Protein AF-A0AAF0Q9M8-F1 (afdb_monomer_lite)

pLDDT: mean 89.67, std 10.55, range [39.88, 97.38]

Sequence (60 aa):
MTEVRSFVGLASYYRRFVKNISSNATHLTRLTKKKVPFEWIEKCEESFQKLKTLLTTTQN

Secondary structure (DSSP, 8-state):
-HHHHHHHHHHHHHTTTSTTHHHHTHHHHHHHSTT------HHHHHHHHHHHHHHH----

Radius of gyration: 11.38 Å; chains: 1; bounding box: 24×20×35 Å

Organism: Solanum verrucosum (NCBI:txid315347)

Foldseek 3Di:
DVVLVVLLVVLVVCPVPFPPSVVLCVVSVQCVDPPRDNDDDPSNVSSVVVSVCRVPDPPD

InterPro domains:
  IPR043128 Reverse transcriptase/Diguanylate cyclase domain [G3DSA:3.30.70.270] (1-60)
  IPR043502 DNA/RNA polymerase superfamily [SSF56672] (2-58)

Structure (mmCIF, N/CA/C/O backbone):
data_AF-A0AAF0Q9M8-F1
#
_entry.id   AF-A0AAF0Q9M8-F1
#
loop_
_atom_site.group_PDB
_atom_site.id
_atom_site.type_symbol
_atom_site.label_atom_id
_atom_site.label_alt_id
_atom_site.label_comp_id
_atom_site.label_asym_id
_atom_site.label_entity_id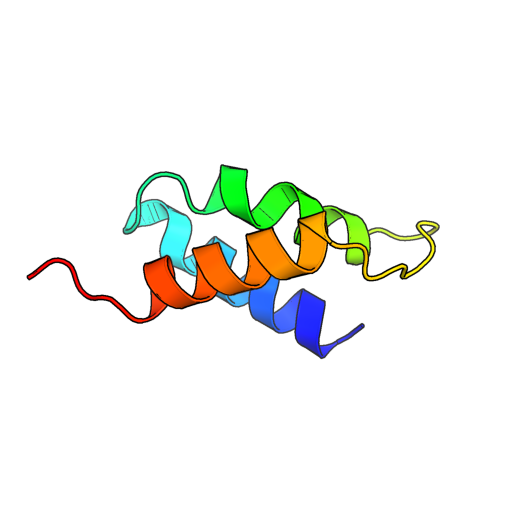
_atom_site.label_seq_id
_atom_site.pdbx_PDB_ins_code
_atom_site.Cartn_x
_atom_site.Cartn_y
_atom_site.Cartn_z
_atom_site.occupancy
_atom_site.B_iso_or_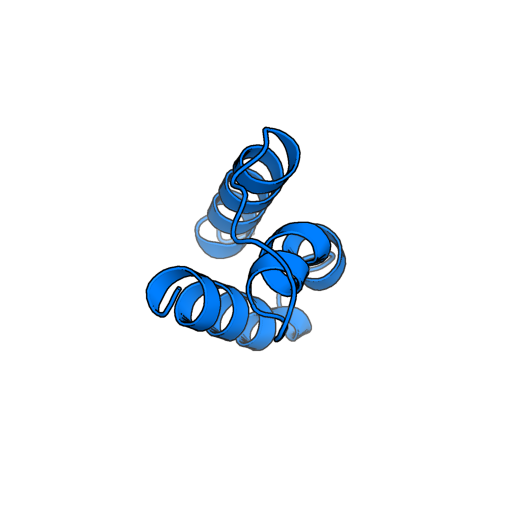equiv
_atom_site.auth_seq_id
_atom_site.auth_comp_id
_atom_site.auth_asym_id
_atom_site.auth_atom_id
_atom_site.pdbx_PDB_model_num
ATOM 1 N N . MET A 1 1 ? 12.923 -1.549 -1.669 1.00 64.88 1 MET A N 1
ATOM 2 C CA . MET A 1 1 ? 11.883 -2.535 -2.064 1.00 64.88 1 MET A CA 1
ATOM 3 C C . MET A 1 1 ? 11.386 -3.378 -0.897 1.00 64.88 1 MET A C 1
ATOM 5 O O . MET A 1 1 ? 10.175 -3.491 -0.748 1.00 64.88 1 MET A O 1
ATOM 9 N N . THR A 1 2 ? 12.278 -3.966 -0.090 1.00 85.31 2 THR A N 1
ATOM 10 C CA . THR A 1 2 ? 11.908 -4.815 1.060 1.00 85.31 2 THR A CA 1
ATOM 11 C C . THR A 1 2 ? 11.003 -4.087 2.054 1.00 85.31 2 THR A C 1
ATOM 13 O O . THR A 1 2 ? 9.914 -4.577 2.321 1.00 85.31 2 THR A O 1
ATOM 16 N N . GLU A 1 3 ? 11.356 -2.864 2.460 1.00 92.81 3 GLU A N 1
ATOM 17 C CA . GLU A 1 3 ? 10.550 -2.069 3.405 1.00 92.81 3 GLU A CA 1
ATOM 18 C C . GLU A 1 3 ? 9.112 -1.811 2.934 1.00 92.81 3 GLU A C 1
ATOM 20 O O . GLU A 1 3 ? 8.160 -2.028 3.677 1.00 92.81 3 GLU A O 1
ATOM 25 N N . VAL A 1 4 ? 8.920 -1.425 1.667 1.00 93.50 4 VAL A N 1
ATOM 26 C CA . VAL A 1 4 ? 7.575 -1.177 1.113 1.00 93.50 4 VAL A CA 1
ATOM 27 C C . VAL A 1 4 ? 6.748 -2.463 1.072 1.00 93.50 4 VAL A C 1
ATOM 29 O O . VAL A 1 4 ? 5.552 -2.435 1.356 1.00 93.50 4 VAL A O 1
ATOM 32 N N . ARG A 1 5 ? 7.372 -3.608 0.767 1.00 93.88 5 ARG A N 1
ATOM 33 C CA . ARG A 1 5 ? 6.700 -4.917 0.822 1.00 93.88 5 ARG A CA 1
ATOM 34 C C . ARG A 1 5 ? 6.296 -5.283 2.246 1.00 93.88 5 ARG A C 1
ATOM 36 O O . ARG A 1 5 ? 5.156 -5.694 2.442 1.00 93.88 5 ARG A O 1
ATOM 43 N N . SER A 1 6 ? 7.191 -5.095 3.213 1.00 95.62 6 SER A N 1
ATOM 44 C CA . SER A 1 6 ? 6.908 -5.327 4.632 1.00 95.62 6 SER A CA 1
ATOM 45 C C . SER A 1 6 ? 5.758 -4.443 5.118 1.00 95.62 6 SER A C 1
ATOM 47 O O . SER A 1 6 ? 4.810 -4.942 5.720 1.00 95.62 6 SER A O 1
ATOM 49 N N . PHE A 1 7 ? 5.774 -3.153 4.771 1.00 94.31 7 PHE A N 1
ATOM 50 C CA . PHE A 1 7 ? 4.719 -2.207 5.136 1.00 94.31 7 PHE A CA 1
ATOM 51 C C . PHE A 1 7 ? 3.361 -2.560 4.512 1.00 94.31 7 PHE A C 1
ATOM 53 O O . PHE A 1 7 ? 2.348 -2.593 5.208 1.00 94.31 7 PHE A O 1
ATOM 60 N N . VAL A 1 8 ? 3.320 -2.883 3.213 1.00 94.50 8 VAL A N 1
ATOM 61 C CA . VAL A 1 8 ? 2.083 -3.332 2.544 1.00 94.50 8 VAL A CA 1
ATOM 62 C C . VAL A 1 8 ? 1.575 -4.648 3.146 1.00 94.50 8 VAL A C 1
ATOM 64 O O . VAL A 1 8 ? 0.361 -4.830 3.274 1.00 94.50 8 VAL A O 1
ATOM 67 N N . GLY A 1 9 ? 2.478 -5.546 3.552 1.00 94.31 9 GLY A N 1
ATOM 68 C CA . GLY A 1 9 ? 2.142 -6.767 4.286 1.00 94.31 9 GLY A CA 1
ATOM 69 C C . GLY A 1 9 ? 1.467 -6.470 5.626 1.00 94.31 9 GLY A C 1
ATOM 70 O O . GLY A 1 9 ? 0.389 -7.000 5.897 1.00 94.31 9 GLY A O 1
AT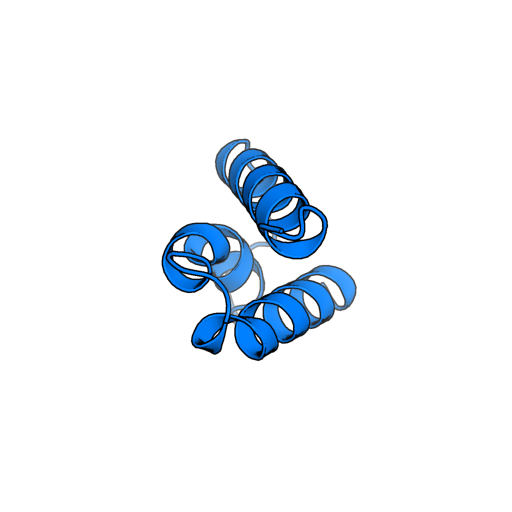OM 71 N N . LEU A 1 10 ? 2.040 -5.555 6.413 1.00 93.25 10 LEU A N 1
ATOM 72 C CA . LEU A 1 10 ? 1.466 -5.092 7.678 1.00 93.25 10 LEU A CA 1
ATOM 73 C C . LEU A 1 10 ? 0.085 -4.455 7.474 1.00 93.25 10 LEU A C 1
ATOM 75 O O . LEU A 1 10 ? -0.878 -4.838 8.132 1.00 93.25 10 LEU A O 1
ATOM 79 N N . ALA A 1 11 ? -0.050 -3.534 6.518 1.00 92.50 11 ALA A N 1
ATOM 80 C CA . ALA A 1 11 ? -1.339 -2.927 6.195 1.00 92.50 11 ALA A CA 1
ATOM 81 C C . ALA A 1 11 ? -2.375 -4.000 5.804 1.00 92.50 11 ALA A C 1
ATOM 83 O O . ALA A 1 11 ? -3.500 -4.014 6.302 1.00 92.50 11 ALA A O 1
ATOM 84 N N . SER A 1 12 ? -1.984 -4.967 4.973 1.00 92.06 12 SER A N 1
ATOM 85 C CA . SER A 1 12 ? -2.866 -6.063 4.551 1.00 92.06 12 SER A CA 1
ATOM 86 C C . SER A 1 12 ? -3.323 -6.948 5.711 1.00 92.06 12 SER A C 1
ATOM 88 O O . SER A 1 12 ? -4.457 -7.429 5.683 1.00 92.06 12 SER A O 1
ATOM 90 N N . TYR A 1 13 ? -2.485 -7.138 6.733 1.00 92.56 13 TYR A N 1
ATOM 91 C CA . TYR A 1 13 ? -2.849 -7.857 7.954 1.00 92.56 13 TYR A CA 1
ATOM 92 C C . TYR A 1 13 ? -3.997 -7.157 8.708 1.00 92.56 13 TYR A C 1
ATOM 94 O O . TYR A 1 13 ? -4.964 -7.809 9.103 1.00 92.56 13 TYR A O 1
ATOM 102 N N . TYR A 1 14 ? -3.975 -5.824 8.795 1.00 90.81 14 TYR A N 1
ATOM 103 C CA . TYR A 1 14 ? -4.995 -5.036 9.502 1.00 90.81 14 TYR A CA 1
ATOM 104 C C . TYR A 1 14 ? -6.287 -4.769 8.716 1.00 90.81 14 TYR A C 1
ATOM 106 O O . TYR A 1 14 ? -7.243 -4.225 9.272 1.00 90.81 14 TYR A O 1
ATOM 114 N N . ARG A 1 15 ? -6.386 -5.190 7.446 1.00 88.88 15 ARG A N 1
ATOM 115 C CA . ARG A 1 15 ? -7.550 -4.894 6.582 1.00 88.88 15 ARG A CA 1
ATOM 116 C C . ARG A 1 15 ? -8.904 -5.369 7.130 1.00 88.88 15 ARG A C 1
ATOM 118 O O . ARG A 1 15 ? -9.934 -4.878 6.687 1.00 88.88 15 ARG A O 1
ATOM 125 N N . ARG A 1 16 ? -8.910 -6.362 8.030 1.00 89.06 16 ARG A N 1
ATOM 126 C CA . ARG A 1 16 ? -10.132 -6.891 8.669 1.00 89.06 16 ARG A CA 1
ATOM 127 C C . ARG A 1 16 ? -10.644 -6.008 9.808 1.00 89.06 16 ARG A C 1
ATOM 129 O O . ARG A 1 16 ? -11.811 -6.113 10.157 1.00 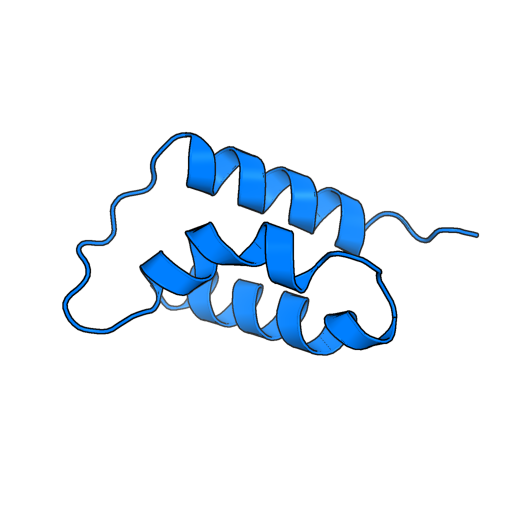89.06 16 ARG A O 1
ATOM 136 N N . PHE A 1 17 ? -9.782 -5.166 10.366 1.00 87.44 17 PHE A N 1
ATOM 137 C CA . PHE A 1 17 ? -10.067 -4.362 11.554 1.00 87.44 17 PHE A CA 1
ATOM 138 C C . PHE A 1 17 ? -10.227 -2.880 11.223 1.00 87.44 17 PHE A C 1
ATOM 140 O O . PHE A 1 17 ? -10.948 -2.170 11.913 1.00 87.44 17 PHE A O 1
ATOM 147 N N . VAL A 1 18 ? -9.592 -2.415 10.144 1.00 86.88 18 VAL A N 1
ATOM 148 C CA . VAL A 1 18 ? -9.605 -1.006 9.752 1.00 86.88 18 VAL A CA 1
ATOM 149 C C . VAL A 1 18 ? -10.187 -0.860 8.351 1.00 86.88 18 VAL A C 1
ATOM 151 O O . VAL A 1 18 ? -9.656 -1.375 7.358 1.00 86.88 18 VAL A O 1
ATOM 154 N N . LYS A 1 19 ? -11.300 -0.130 8.267 1.00 86.50 19 LYS A N 1
ATOM 155 C CA . LYS A 1 19 ? -12.008 0.129 7.012 1.00 86.50 19 LYS A CA 1
ATOM 156 C C . LYS A 1 19 ? -11.100 0.877 6.028 1.00 86.50 19 LYS A C 1
ATOM 158 O O . LYS A 1 19 ? -10.303 1.726 6.410 1.00 86.50 19 LYS A O 1
ATOM 163 N N . ASN A 1 20 ? -11.253 0.587 4.737 1.00 86.62 20 ASN A N 1
ATOM 164 C CA . ASN A 1 20 ? -10.577 1.271 3.625 1.00 86.62 20 ASN A CA 1
ATOM 165 C C . ASN A 1 20 ? -9.042 1.122 3.541 1.00 86.62 20 ASN A C 1
ATOM 167 O O . ASN A 1 20 ? -8.446 1.726 2.647 1.00 86.62 20 ASN A O 1
ATOM 171 N N . ILE A 1 21 ? -8.379 0.303 4.369 1.00 89.25 21 ILE A N 1
ATOM 172 C CA . ILE A 1 21 ? -6.921 0.096 4.247 1.00 89.25 21 ILE A CA 1
ATOM 173 C C . ILE A 1 21 ? -6.527 -0.410 2.852 1.00 89.25 21 ILE A C 1
ATOM 175 O O . ILE A 1 21 ? -5.583 0.103 2.254 1.00 89.25 21 ILE A O 1
ATOM 179 N N . SER A 1 22 ? -7.256 -1.382 2.295 1.00 88.25 22 SER A N 1
ATOM 180 C CA . SER A 1 22 ? -6.899 -1.968 0.995 1.00 88.25 22 SER A CA 1
ATOM 181 C C . SER A 1 22 ? -6.910 -0.943 -0.141 1.00 88.25 22 SER A C 1
ATOM 183 O O . SER A 1 22 ? -5.990 -0.937 -0.955 1.00 88.25 22 SER A O 1
ATOM 185 N N . SER A 1 23 ? -7.888 -0.033 -0.160 1.00 91.25 23 SER A N 1
ATOM 186 C CA . SER A 1 23 ? -7.971 1.028 -1.170 1.00 91.25 23 SER A CA 1
ATOM 187 C C . SER A 1 23 ? -6.784 1.990 -1.076 1.00 91.25 23 SER A C 1
ATOM 189 O O . SER A 1 23 ? -6.179 2.318 -2.097 1.00 91.25 23 SER A O 1
ATOM 191 N N . ASN A 1 24 ? -6.392 2.370 0.146 1.00 91.88 24 ASN A N 1
ATOM 192 C CA . ASN A 1 24 ? -5.250 3.257 0.389 1.00 91.88 24 ASN A CA 1
ATOM 193 C C . ASN A 1 24 ? -3.895 2.583 0.103 1.00 91.88 24 ASN A C 1
ATOM 195 O O . ASN A 1 24 ? -2.935 3.258 -0.244 1.00 91.88 24 ASN A O 1
ATOM 199 N N . ALA A 1 25 ? -3.803 1.252 0.166 1.00 94.38 25 ALA A N 1
ATOM 200 C CA . ALA A 1 25 ? -2.572 0.518 -0.140 1.00 94.38 25 ALA A CA 1
ATOM 201 C C . ALA A 1 25 ? -2.299 0.314 -1.636 1.00 94.38 25 ALA A C 1
ATOM 203 O O . ALA A 1 25 ? -1.235 -0.197 -1.993 1.00 94.38 25 ALA A O 1
ATOM 204 N N . THR A 1 26 ? -3.213 0.703 -2.528 1.00 93.62 26 THR A N 1
ATOM 205 C CA . THR A 1 26 ? -3.126 0.406 -3.969 1.00 93.62 26 THR A CA 1
ATOM 206 C C . THR A 1 26 ? -1.840 0.932 -4.611 1.00 93.62 26 THR A C 1
ATOM 208 O O . THR A 1 26 ? -1.161 0.197 -5.336 1.00 93.62 26 THR A O 1
ATOM 211 N N . HIS A 1 27 ? -1.467 2.184 -4.326 1.00 94.38 27 HIS A N 1
ATOM 212 C CA . HIS A 1 27 ? -0.276 2.801 -4.917 1.00 94.38 27 HIS A CA 1
ATOM 213 C C . HIS A 1 27 ? 1.016 2.144 -4.423 1.00 94.38 27 HIS A C 1
ATOM 215 O O . HIS A 1 27 ? 1.876 1.816 -5.239 1.00 94.38 27 HIS A O 1
ATOM 221 N N . LEU A 1 28 ? 1.107 1.827 -3.128 1.00 95.69 28 LEU A N 1
ATOM 222 C CA . LEU A 1 28 ? 2.255 1.108 -2.567 1.00 95.69 28 LEU A CA 1
ATOM 223 C C . LEU A 1 28 ? 2.316 -0.348 -3.044 1.00 95.69 28 LEU A C 1
ATOM 225 O O . LEU A 1 28 ? 3.390 -0.859 -3.346 1.00 95.69 28 LEU A O 1
ATOM 229 N N . THR A 1 29 ? 1.166 -1.007 -3.210 1.00 94.81 29 THR A N 1
ATOM 230 C CA . THR A 1 29 ? 1.089 -2.371 -3.756 1.00 94.81 29 THR A CA 1
ATOM 231 C C . THR A 1 29 ? 1.657 -2.420 -5.172 1.00 94.81 29 THR A C 1
ATOM 233 O O . THR A 1 29 ? 2.387 -3.355 -5.509 1.00 94.81 29 THR A O 1
ATOM 236 N N . ARG A 1 30 ? 1.392 -1.397 -6.000 1.00 94.44 30 ARG A N 1
ATOM 237 C CA . ARG A 1 30 ? 1.959 -1.289 -7.353 1.00 94.44 30 ARG A CA 1
ATOM 238 C C . ARG A 1 30 ? 3.489 -1.286 -7.331 1.00 94.44 30 ARG A C 1
ATOM 240 O O . ARG A 1 30 ? 4.081 -1.990 -8.144 1.00 94.44 30 ARG A O 1
ATOM 247 N N . LEU A 1 31 ? 4.103 -0.588 -6.371 1.00 94.56 31 LEU A N 1
ATOM 248 C CA . LEU A 1 31 ? 5.561 -0.540 -6.200 1.00 94.56 31 LEU A CA 1
ATOM 249 C C . LEU A 1 31 ? 6.178 -1.899 -5.848 1.00 94.56 31 LEU A C 1
ATOM 251 O O . LEU A 1 31 ? 7.380 -2.074 -5.980 1.00 94.56 31 LEU A O 1
ATOM 255 N N . THR A 1 32 ? 5.388 -2.879 -5.403 1.00 92.94 32 THR A N 1
ATOM 256 C CA . THR A 1 32 ? 5.906 -4.214 -5.060 1.00 92.94 32 THR A CA 1
ATOM 257 C C . THR A 1 32 ? 5.912 -5.196 -6.234 1.00 92.94 32 THR A C 1
ATOM 259 O O . THR A 1 32 ? 6.594 -6.229 -6.155 1.00 92.94 32 THR A O 1
ATOM 262 N N . LYS A 1 33 ? 5.174 -4.886 -7.312 1.00 92.62 33 LYS A N 1
ATOM 263 C CA . LYS A 1 33 ? 4.979 -5.763 -8.474 1.00 92.62 33 LYS A CA 1
ATOM 264 C C . LYS A 1 33 ? 6.277 -5.931 -9.262 1.00 92.62 33 LYS A C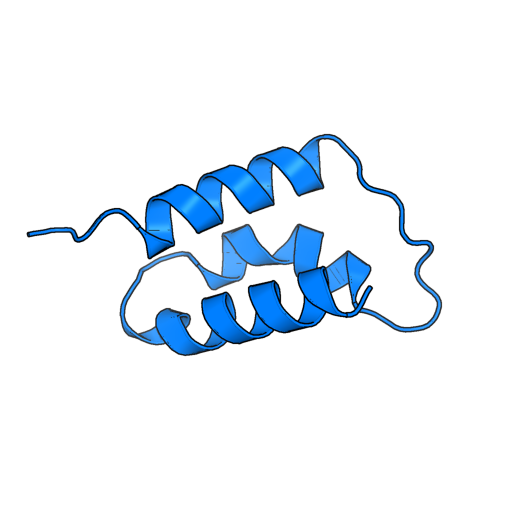 1
ATOM 266 O O . LYS A 1 33 ? 7.051 -4.996 -9.444 1.00 92.62 33 LYS A O 1
ATOM 271 N N . LYS A 1 34 ? 6.509 -7.146 -9.767 1.00 91.19 34 LYS A N 1
ATOM 272 C CA . LYS A 1 34 ? 7.622 -7.410 -10.691 1.00 91.19 34 LYS A CA 1
ATOM 273 C C . LYS A 1 34 ? 7.437 -6.573 -11.963 1.00 91.19 34 LYS A C 1
ATOM 275 O O . LYS A 1 34 ? 6.306 -6.392 -12.405 1.00 91.19 34 LYS A O 1
ATOM 280 N N . LYS A 1 35 ? 8.547 -6.128 -12.562 1.00 91.38 35 LYS A N 1
ATOM 281 C CA . LYS A 1 35 ? 8.583 -5.350 -13.818 1.00 91.38 35 LYS A CA 1
ATOM 282 C C . LYS A 1 35 ? 7.911 -3.967 -13.757 1.00 91.38 35 LYS A C 1
ATOM 284 O O . LYS A 1 35 ? 7.722 -3.349 -14.796 1.00 91.38 35 LYS A O 1
ATOM 289 N N . VAL A 1 36 ? 7.573 -3.474 -12.565 1.00 89.19 36 VAL A N 1
ATOM 290 C CA . VAL A 1 36 ? 7.180 -2.076 -12.358 1.00 89.19 36 VAL A CA 1
ATOM 291 C C . VAL A 1 36 ? 8.406 -1.314 -11.847 1.00 89.19 36 VAL A C 1
ATOM 293 O O . VAL A 1 36 ? 8.988 -1.754 -10.851 1.00 89.19 36 VAL A O 1
ATOM 296 N N . PRO A 1 37 ? 8.819 -0.209 -12.498 1.00 90.62 37 PRO A N 1
ATOM 297 C CA . PRO A 1 37 ? 9.853 0.672 -11.968 1.00 90.62 37 PRO A CA 1
ATOM 298 C C . PRO A 1 37 ? 9.479 1.167 -10.572 1.00 90.62 37 PRO A C 1
ATOM 300 O O . PRO A 1 37 ? 8.325 1.516 -10.304 1.00 90.62 37 PRO A O 1
ATOM 303 N N . PHE A 1 38 ? 10.449 1.177 -9.662 1.00 92.12 38 PHE A N 1
ATOM 304 C CA . PHE A 1 38 ? 10.225 1.741 -8.341 1.00 92.12 38 PHE A CA 1
ATOM 305 C C . PHE A 1 38 ? 10.303 3.264 -8.424 1.00 92.12 38 PHE A C 1
ATOM 307 O O . PHE A 1 38 ? 11.379 3.844 -8.329 1.00 92.12 38 PHE A O 1
ATOM 314 N N . GLU A 1 39 ? 9.149 3.897 -8.604 1.00 94.00 39 GLU A N 1
ATOM 315 C CA . GLU A 1 39 ? 9.018 5.351 -8.661 1.00 94.00 39 GLU A CA 1
ATOM 316 C C . GLU A 1 39 ? 8.111 5.835 -7.534 1.00 94.00 39 GLU A C 1
ATOM 318 O O . GLU A 1 39 ? 6.892 5.627 -7.547 1.00 94.00 39 GLU A O 1
ATOM 323 N N . TRP A 1 40 ? 8.719 6.484 -6.543 1.00 95.06 40 TRP A N 1
ATOM 324 C CA . TRP A 1 40 ? 7.989 7.105 -5.447 1.00 95.06 40 TRP A CA 1
ATOM 325 C C . TRP A 1 40 ? 7.436 8.460 -5.889 1.00 95.06 40 TRP A C 1
ATOM 327 O O . TRP A 1 40 ? 8.105 9.485 -5.810 1.00 95.06 40 TRP A O 1
ATOM 337 N N . ILE A 1 41 ? 6.207 8.442 -6.397 1.00 95.06 41 ILE A N 1
ATOM 338 C CA . ILE A 1 41 ? 5.465 9.648 -6.783 1.00 95.06 41 ILE A CA 1
ATOM 339 C C . ILE A 1 41 ? 4.615 10.169 -5.619 1.00 95.06 41 ILE A C 1
ATOM 341 O O . ILE A 1 41 ? 4.341 9.430 -4.675 1.00 95.06 41 ILE A O 1
ATOM 345 N N . GLU A 1 42 ? 4.103 11.393 -5.733 1.00 97.38 42 GLU A N 1
ATOM 346 C CA . GLU A 1 42 ? 3.242 12.049 -4.733 1.00 97.38 42 GLU A CA 1
ATOM 347 C C . GLU A 1 42 ? 2.112 11.143 -4.208 1.00 97.38 42 GLU A C 1
ATOM 349 O O . GLU A 1 42 ? 1.939 10.976 -3.004 1.00 97.38 42 GLU A O 1
ATOM 354 N N . LYS A 1 43 ? 1.426 10.417 -5.101 1.00 95.75 43 LYS A N 1
ATOM 355 C CA . LYS A 1 43 ? 0.364 9.469 -4.715 1.00 95.75 43 LYS A CA 1
ATOM 356 C C . LYS A 1 43 ? 0.844 8.317 -3.822 1.00 95.75 43 LYS A C 1
ATOM 358 O O . LYS A 1 43 ? 0.043 7.749 -3.077 1.00 95.75 43 LYS A O 1
ATOM 363 N N . CYS A 1 44 ? 2.116 7.923 -3.916 1.00 95.75 44 CYS A N 1
ATOM 364 C CA . CYS A 1 44 ? 2.710 6.924 -3.024 1.00 95.75 44 CYS A CA 1
ATOM 365 C C . CYS A 1 44 ? 2.908 7.509 -1.627 1.00 95.75 44 CYS A C 1
ATOM 367 O O . CYS A 1 44 ? 2.531 6.855 -0.657 1.00 95.75 44 CYS A O 1
ATOM 369 N N . GLU A 1 45 ? 3.402 8.745 -1.541 1.00 97.06 45 GLU A N 1
ATOM 370 C CA . GLU A 1 45 ? 3.560 9.457 -0.272 1.00 97.06 45 GLU A CA 1
ATOM 371 C C . GLU A 1 45 ? 2.211 9.671 0.421 1.00 97.06 45 GLU A C 1
ATOM 373 O O . GLU A 1 45 ? 2.036 9.280 1.573 1.00 97.06 45 GLU A O 1
ATOM 378 N N . GLU A 1 46 ? 1.207 10.173 -0.302 1.00 96.62 46 GLU A N 1
ATOM 379 C CA . GLU A 1 46 ? -0.146 10.328 0.240 1.00 96.62 46 GLU A CA 1
ATOM 380 C C . GLU A 1 46 ? -0.716 9.008 0.773 1.00 96.62 46 GLU A C 1
ATOM 382 O O . GLU A 1 46 ? -1.335 8.966 1.837 1.00 96.62 46 GLU A O 1
ATOM 387 N N . SER A 1 47 ? -0.521 7.919 0.022 1.00 96.00 47 SER A N 1
ATOM 388 C CA . SER A 1 47 ? -0.978 6.585 0.420 1.00 96.00 47 SER A CA 1
ATOM 389 C C . SER A 1 47 ? -0.267 6.106 1.678 1.00 96.00 47 SER A C 1
ATOM 391 O O . SER A 1 47 ? -0.898 5.536 2.568 1.00 96.00 47 SER A O 1
ATOM 393 N N . PHE A 1 48 ? 1.041 6.347 1.762 1.00 95.69 48 PHE A N 1
ATOM 394 C CA . PHE A 1 48 ? 1.850 5.997 2.918 1.00 95.69 48 PHE A CA 1
ATOM 395 C C . PHE A 1 48 ? 1.395 6.751 4.170 1.00 95.69 48 PHE A C 1
ATOM 397 O O . PHE A 1 48 ? 1.129 6.110 5.187 1.00 95.69 48 PHE A O 1
ATOM 404 N N . GLN A 1 49 ? 1.199 8.069 4.084 1.00 95.75 49 GLN A N 1
ATOM 405 C CA . GLN A 1 49 ? 0.725 8.873 5.216 1.00 95.75 49 GLN A CA 1
ATOM 406 C C . GLN A 1 49 ? -0.688 8.472 5.657 1.00 95.75 49 GLN A C 1
ATOM 408 O O . GLN A 1 49 ? -0.914 8.247 6.846 1.00 95.75 49 GLN A O 1
ATOM 413 N N . LYS A 1 50 ? -1.621 8.273 4.713 1.00 93.81 50 LYS A N 1
ATOM 414 C CA . LYS A 1 50 ? -2.985 7.800 5.023 1.00 93.81 50 LYS A CA 1
ATOM 415 C C . LYS A 1 50 ? -2.964 6.455 5.745 1.00 93.81 50 LYS A C 1
ATOM 417 O O . LYS A 1 50 ? -3.651 6.283 6.750 1.00 93.81 50 LYS A O 1
ATOM 422 N N . LEU A 1 51 ? -2.166 5.501 5.261 1.00 93.81 51 LEU A N 1
ATOM 423 C CA . LEU A 1 51 ? -2.021 4.197 5.909 1.00 93.81 51 LEU A CA 1
ATOM 424 C C . LEU A 1 51 ? -1.365 4.301 7.282 1.00 93.81 51 LEU A C 1
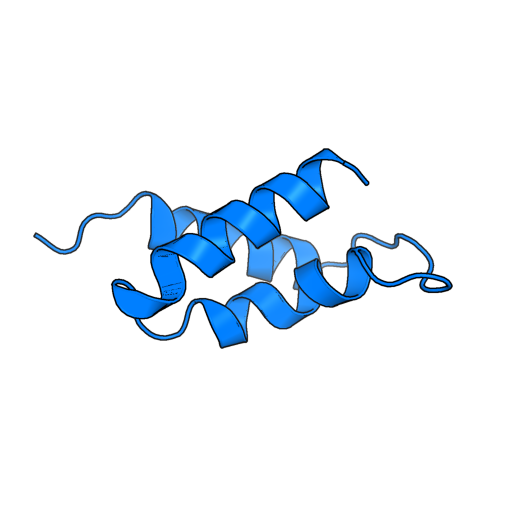ATOM 426 O O . LEU A 1 51 ? -1.793 3.602 8.194 1.00 93.81 51 LEU A O 1
ATOM 430 N N . LYS A 1 52 ? -0.368 5.173 7.446 1.00 93.56 52 LYS A N 1
ATOM 431 C CA . LYS A 1 52 ? 0.264 5.419 8.742 1.00 93.56 52 LYS A CA 1
ATOM 432 C C . LYS A 1 52 ? -0.776 5.893 9.755 1.00 93.56 52 LYS A C 1
ATOM 434 O O . LYS A 1 52 ? -0.922 5.245 10.782 1.00 93.56 52 LYS A O 1
ATOM 439 N N . THR A 1 53 ? -1.568 6.914 9.422 1.00 92.81 53 THR A N 1
ATOM 440 C CA . THR A 1 53 ? -2.667 7.396 10.276 1.00 92.81 53 THR A CA 1
ATOM 441 C C . THR A 1 53 ? -3.662 6.284 10.605 1.00 92.81 53 THR A C 1
ATOM 443 O O . THR A 1 53 ? -3.972 6.069 11.770 1.00 92.81 53 THR A O 1
ATOM 446 N N . LEU A 1 54 ? -4.118 5.525 9.604 1.00 90.94 54 LEU A N 1
ATOM 447 C CA . LEU A 1 54 ? -5.068 4.424 9.811 1.00 90.94 54 LEU A CA 1
ATOM 448 C C . LEU A 1 54 ? -4.525 3.306 10.717 1.00 90.94 54 LEU A C 1
ATOM 450 O O . LEU A 1 54 ? -5.307 2.654 11.401 1.00 90.94 54 LEU A O 1
ATOM 454 N N . LEU A 1 55 ? -3.212 3.060 10.703 1.00 88.88 55 LEU A N 1
ATOM 455 C CA . LEU A 1 55 ? -2.569 2.003 11.489 1.00 88.88 55 LEU A CA 1
ATOM 456 C C . LEU A 1 55 ? -2.157 2.454 12.894 1.00 88.88 55 LEU A C 1
ATOM 458 O O . LEU A 1 55 ? -2.060 1.616 13.785 1.00 88.88 55 LEU A O 1
ATOM 462 N N . THR A 1 56 ? -1.882 3.744 13.097 1.00 88.88 56 THR A N 1
ATOM 463 C CA . THR A 1 56 ? -1.417 4.273 14.391 1.00 88.88 56 THR A CA 1
ATOM 464 C C . THR A 1 56 ? -2.513 4.943 15.205 1.00 88.88 56 THR A C 1
ATOM 466 O O . THR A 1 56 ? -2.352 5.124 16.408 1.00 88.88 56 THR A O 1
ATOM 469 N N . THR A 1 57 ? -3.615 5.341 14.575 1.00 76.62 57 THR A N 1
ATOM 470 C CA . THR A 1 57 ? -4.750 5.946 15.268 1.00 76.62 57 THR A CA 1
ATOM 471 C C . THR A 1 57 ? -5.770 4.860 15.598 1.00 76.62 57 THR A C 1
ATOM 473 O O . THR A 1 57 ? -6.601 4.494 14.769 1.00 76.62 57 THR A O 1
ATOM 476 N N . THR A 1 58 ? -5.707 4.339 16.825 1.00 54.56 58 THR A N 1
ATOM 477 C CA . THR A 1 58 ? -6.780 3.536 17.426 1.00 54.56 58 THR A CA 1
ATOM 478 C C . THR A 1 58 ? -8.057 4.376 17.450 1.00 54.56 58 THR A C 1
ATOM 480 O O . THR A 1 58 ? -8.076 5.426 18.086 1.00 54.56 58 THR A O 1
ATOM 483 N N . GLN A 1 59 ? -9.120 3.946 16.762 1.00 54.34 59 GLN A N 1
ATOM 484 C CA . GLN A 1 59 ? -10.461 4.471 17.037 1.00 54.34 59 GLN A CA 1
ATOM 485 C C . GLN A 1 59 ? -10.954 3.822 18.333 1.00 54.34 59 GLN A C 1
ATOM 487 O O . GLN A 1 59 ? -11.573 2.763 18.291 1.00 54.34 59 GLN A O 1
ATOM 492 N N . ASN A 1 60 ? -10.587 4.424 19.462 1.00 39.88 60 ASN A N 1
ATOM 493 C CA . ASN A 1 60 ? -11.232 4.230 20.758 1.00 39.88 60 ASN A CA 1
ATOM 494 C C . ASN A 1 60 ? -11.951 5.524 21.120 1.00 39.88 60 ASN A C 1
ATOM 496 O O . ASN A 1 60 ? -11.335 6.594 20.909 1.00 39.88 60 ASN A O 1
#